Protein AF-A0A0C2FG16-F1 (afdb_monomer_lite)

pLDDT: mean 75.93, std 12.27, range [40.66, 92.69]

Radius of gyration: 17.78 Å; chains: 1; bounding box: 42×26×53 Å

Sequence (94 aa):
MGGCVNTKGSYLCQCPPGYKIQPDGRTCVDVDECALGECQGHERICVNTLGQFKCHRIECPPNYVHDNNYKKIEQILANVYTFMPITISKRTKE

Organism: NCBI:txid51022

InterPro domains:
  IPR000742 EGF-like domain [PS01186] (13-28)
  IPR001881 EGF-like calcium-binding domain [SM00179] (2-29)
  IPR001881 EGF-like calcium-binding domain [SM00179] (30-72)
  IPR018097 EGF-like calcium-binding, conserved site [PS01187] (30-55)
  IPR026823 Complement Clr-like EGF domain [PF12662] (10-33)
  IPR050751 Extracellular matrix structural protein [PTHR24034] (3-66)

Secondary structure (DSSP, 8-state):
--EEEEETTEEEEEPPTTEEE-TTSS-EEE--HHHHT---TTEEEEEEETTEEEEEE--PPTT----S-THHHHHHHHHHTTTS--EEEE----

Foldseek 3Di:
DWAWADDDVGIATGDDAQWDADPVRPDTDGDQVLVVVVQDDQFFKWKGWRRDIDTDRDDDPPPDDPDPPCVVVVVVVCVVPVPTDIDIHGDDDD

Structure (mmCIF, N/CA/C/O backbone):
data_AF-A0A0C2FG16-F1
#
_entry.id   AF-A0A0C2FG16-F1
#
loop_
_atom_site.group_PDB
_atom_site.id
_atom_site.type_symbol
_atom_site.label_atom_id
_atom_site.label_alt_id
_atom_site.label_comp_id
_atom_sit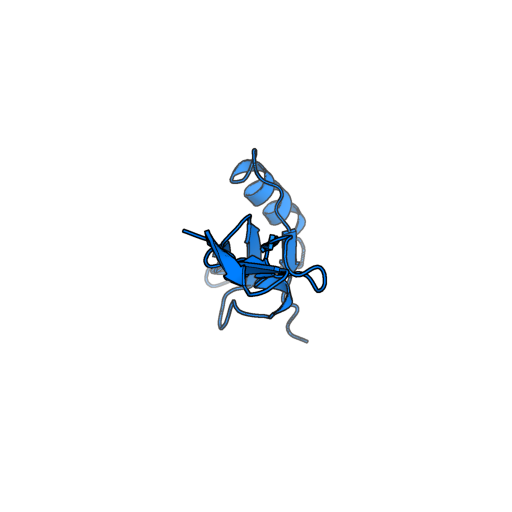e.label_asym_id
_atom_site.label_entity_id
_atom_site.label_seq_id
_atom_site.pdbx_PDB_ins_code
_atom_site.Cartn_x
_atom_site.Cartn_y
_atom_site.Cartn_z
_atom_site.occupancy
_atom_site.B_iso_or_equiv
_atom_site.auth_seq_id
_atom_site.auth_comp_id
_atom_site.auth_asym_id
_atom_site.auth_atom_id
_atom_site.pdbx_PDB_model_num
ATOM 1 N N . MET A 1 1 ? -18.277 -1.923 2.212 1.00 55.38 1 MET A N 1
ATOM 2 C CA . MET A 1 1 ? -18.786 -1.143 3.359 1.00 55.38 1 MET A CA 1
ATOM 3 C C . MET A 1 1 ? -18.254 -1.772 4.631 1.00 55.38 1 MET A C 1
ATOM 5 O O . MET A 1 1 ? -18.465 -2.963 4.808 1.00 55.38 1 MET A O 1
ATOM 9 N N . GLY A 1 2 ? -17.534 -1.006 5.450 1.00 67.19 2 GLY A N 1
ATOM 10 C CA . GLY A 1 2 ? -17.270 -1.369 6.845 1.00 67.19 2 GLY A CA 1
A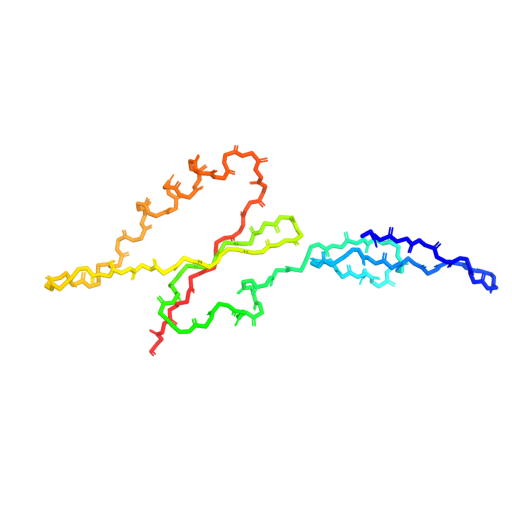TOM 11 C C . GLY A 1 2 ? -18.390 -0.830 7.737 1.00 67.19 2 GLY A C 1
ATOM 12 O O . GLY A 1 2 ? -19.041 0.149 7.369 1.00 67.19 2 GLY A O 1
ATOM 13 N N . GLY A 1 3 ? -18.640 -1.469 8.875 1.00 76.19 3 GLY A N 1
ATOM 14 C CA . GLY A 1 3 ? -19.710 -1.095 9.801 1.00 76.19 3 GLY A CA 1
ATOM 15 C C . GLY A 1 3 ? -19.415 -1.587 11.211 1.00 76.19 3 GLY A C 1
ATOM 16 O O . GLY A 1 3 ? -18.711 -2.577 11.379 1.00 76.19 3 GLY A O 1
ATOM 17 N N . CYS A 1 4 ? -19.926 -0.896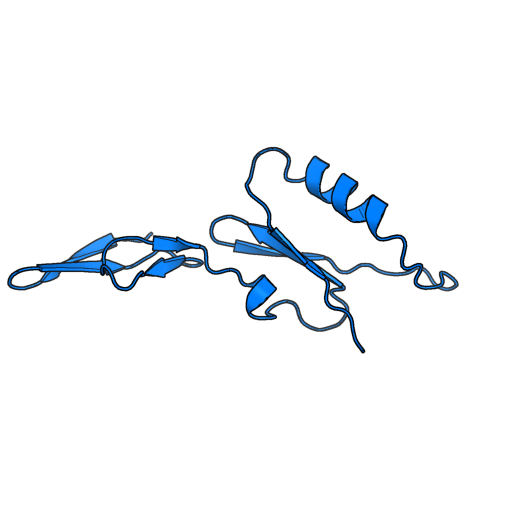 12.230 1.00 80.44 4 CYS A N 1
ATOM 18 C CA . CYS A 1 4 ? -19.725 -1.287 13.624 1.00 80.44 4 CYS A CA 1
ATOM 19 C C . CYS A 1 4 ? -20.980 -1.941 14.202 1.00 80.44 4 CYS A C 1
ATOM 21 O O . CYS A 1 4 ? -22.093 -1.450 14.022 1.00 80.44 4 CYS A O 1
ATOM 23 N N . VAL A 1 5 ? -20.783 -3.050 14.908 1.00 81.12 5 VAL A N 1
ATOM 24 C CA . VAL A 1 5 ? -21.830 -3.828 15.566 1.00 81.12 5 VAL A CA 1
ATOM 25 C C . VAL A 1 5 ? -21.688 -3.641 17.069 1.00 81.12 5 VAL A C 1
ATOM 27 O O . VAL A 1 5 ? -20.660 -3.980 17.653 1.00 81.12 5 VAL A O 1
ATOM 30 N N . ASN A 1 6 ? -22.716 -3.099 17.716 1.00 79.62 6 ASN A N 1
ATOM 31 C CA . ASN A 1 6 ? -22.728 -2.971 19.171 1.00 79.62 6 ASN A CA 1
ATOM 32 C C . ASN A 1 6 ? -22.767 -4.361 19.823 1.00 79.62 6 ASN A C 1
ATOM 34 O O . ASN A 1 6 ? -23.567 -5.215 19.444 1.00 79.62 6 ASN A O 1
ATOM 38 N N . THR A 1 7 ? -21.920 -4.581 20.823 1.00 78.25 7 THR A N 1
ATOM 39 C CA . THR A 1 7 ? -21.880 -5.797 21.643 1.00 78.25 7 THR A CA 1
ATOM 40 C C . THR A 1 7 ? -22.251 -5.451 23.088 1.00 78.25 7 THR A C 1
ATOM 42 O O . THR A 1 7 ? -22.350 -4.283 23.466 1.00 78.25 7 THR A O 1
ATOM 45 N N . LYS A 1 8 ? -22.532 -6.446 23.937 1.00 78.62 8 LYS A N 1
ATOM 46 C CA . LYS A 1 8 ? -22.979 -6.178 25.313 1.00 78.62 8 LYS A CA 1
ATOM 47 C C . LYS A 1 8 ? -21.838 -5.538 26.122 1.00 78.62 8 LYS A C 1
ATOM 49 O O . LYS A 1 8 ? -20.925 -6.231 26.553 1.00 78.62 8 LYS A O 1
ATOM 54 N N . GLY A 1 9 ? -21.899 -4.217 26.305 1.00 76.38 9 GLY A N 1
ATOM 55 C CA . GLY A 1 9 ? -20.876 -3.423 26.998 1.00 76.38 9 GLY A CA 1
ATOM 56 C C . GLY A 1 9 ? -19.738 -2.889 26.113 1.00 76.38 9 GLY A C 1
ATOM 57 O O . GLY A 1 9 ? -18.817 -2.281 26.648 1.00 76.38 9 GLY A O 1
ATOM 58 N N . SER A 1 10 ? -19.778 -3.089 24.789 1.00 75.50 10 SER A N 1
ATOM 59 C CA . SER A 1 10 ? -18.763 -2.583 23.847 1.00 75.50 10 SER A CA 1
ATOM 60 C C . SER A 1 10 ? -19.335 -2.455 22.421 1.00 75.50 10 SER A C 1
ATOM 62 O O . SER A 1 10 ? -20.543 -2.526 22.215 1.00 75.50 10 SER A O 1
ATOM 64 N N . TYR A 1 11 ? -18.490 -2.242 21.418 1.00 74.94 11 TYR A N 1
ATOM 65 C CA . TYR A 1 11 ? -18.839 -2.341 20.002 1.00 74.94 11 TYR A CA 1
ATOM 66 C C . TYR A 1 11 ? -17.653 -2.906 19.222 1.00 74.94 11 TYR A C 1
ATOM 68 O O . TYR A 1 11 ? -16.501 -2.651 19.567 1.00 74.94 11 TYR A O 1
ATOM 76 N N . LEU A 1 12 ? -17.937 -3.701 18.195 1.00 74.12 12 LEU A N 1
ATOM 77 C CA . LEU A 1 12 ? -16.948 -4.296 17.307 1.00 74.12 12 LEU A CA 1
ATOM 78 C C . LEU A 1 12 ? -17.078 -3.653 15.928 1.00 74.12 12 LEU A C 1
ATOM 80 O O . LEU A 1 12 ? -18.117 -3.788 15.283 1.00 74.12 12 LEU A O 1
ATOM 84 N N . CYS A 1 13 ? -16.042 -2.955 15.468 1.00 82.50 13 CYS A N 1
ATOM 85 C CA . CYS A 1 13 ? -16.025 -2.401 14.119 1.00 82.50 13 CYS A CA 1
ATOM 86 C C . CYS A 1 13 ? -15.508 -3.422 13.108 1.00 82.50 13 CYS A C 1
ATOM 88 O O . CYS A 1 13 ? -14.474 -4.042 13.307 1.00 82.50 13 CYS A O 1
ATOM 90 N N . GLN A 1 14 ? -16.216 -3.601 12.001 1.00 85.19 14 GLN A N 1
ATOM 91 C CA . GLN A 1 14 ? -15.740 -4.381 10.872 1.00 85.19 14 GLN A CA 1
ATOM 92 C C . GLN A 1 14 ? -15.208 -3.426 9.810 1.00 85.19 14 GLN A C 1
ATOM 94 O O . GLN A 1 14 ? -15.923 -2.539 9.336 1.00 85.19 14 GLN A O 1
ATOM 99 N N . CYS A 1 15 ? -13.941 -3.599 9.452 1.00 89.19 15 CYS A N 1
ATOM 100 C CA . CYS A 1 15 ? -13.298 -2.766 8.451 1.00 89.19 15 CYS A CA 1
ATOM 101 C C . CYS A 1 15 ? -13.754 -3.137 7.033 1.00 89.19 15 CYS A C 1
ATOM 103 O O . CYS A 1 15 ? -14.122 -4.288 6.782 1.00 89.19 15 CYS A O 1
ATOM 105 N N . PRO A 1 16 ? -13.772 -2.169 6.100 1.00 89.38 16 PRO A N 1
ATOM 106 C CA . PRO A 1 16 ? -14.010 -2.475 4.696 1.00 89.38 16 PRO A CA 1
ATOM 107 C C . PRO A 1 16 ? -12.903 -3.393 4.136 1.00 89.38 16 PRO A C 1
ATOM 109 O O . PRO A 1 16 ? -11.825 -3.481 4.726 1.00 89.38 16 PRO A O 1
ATOM 112 N N . PRO A 1 17 ? -13.140 -4.064 2.992 1.00 89.25 17 PRO A N 1
ATOM 113 C CA . PRO A 1 17 ? -12.091 -4.810 2.295 1.00 89.25 17 PRO A CA 1
ATOM 114 C C . PRO A 1 17 ? -10.851 -3.937 2.048 1.00 89.25 17 PRO A C 1
ATOM 116 O O . PRO A 1 17 ? -11.005 -2.749 1.770 1.00 89.25 17 PRO A O 1
ATOM 119 N N . GLY A 1 18 ? -9.655 -4.518 2.177 1.00 89.69 18 GLY A N 1
ATOM 120 C CA . GLY A 1 18 ? -8.378 -3.788 2.098 1.00 89.69 18 GLY A CA 1
ATOM 121 C C . GLY A 1 18 ? -7.950 -3.115 3.408 1.00 89.69 18 GLY A C 1
ATOM 122 O O . GLY A 1 18 ? -6.899 -2.494 3.470 1.00 89.69 18 GLY A O 1
ATOM 123 N N . TYR A 1 19 ? -8.733 -3.242 4.486 1.00 90.62 19 TYR A N 1
ATOM 124 C CA . TYR A 1 19 ? -8.405 -2.669 5.792 1.00 90.62 19 TYR A CA 1
ATOM 125 C C . TYR A 1 19 ? -8.488 -3.717 6.901 1.00 90.62 19 TYR 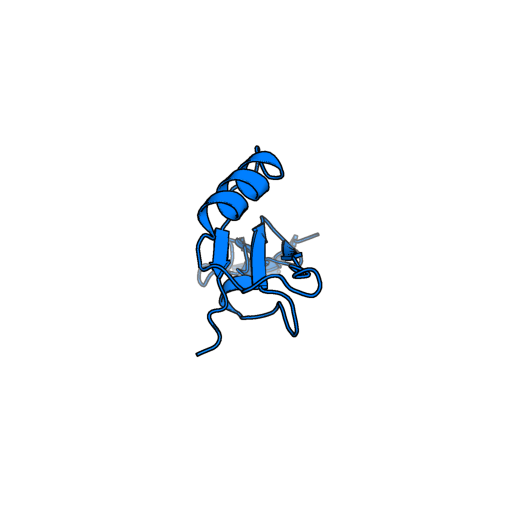A C 1
ATOM 127 O O . TYR A 1 19 ? -9.360 -4.588 6.902 1.00 90.62 19 TYR A O 1
ATOM 135 N N . LYS A 1 20 ? -7.615 -3.590 7.902 1.00 90.75 20 LYS A N 1
ATOM 136 C CA . LYS A 1 20 ? -7.619 -4.414 9.115 1.00 90.75 20 LYS A CA 1
ATOM 137 C C . LYS A 1 20 ? -7.944 -3.579 10.345 1.00 90.75 20 LYS A C 1
ATOM 139 O O . LYS A 1 20 ? -7.585 -2.404 10.436 1.00 90.75 20 LYS A O 1
ATOM 144 N N . ILE A 1 21 ? -8.612 -4.214 11.301 1.00 89.75 21 ILE A N 1
ATOM 145 C CA . ILE A 1 21 ? -8.911 -3.599 12.589 1.00 89.75 21 ILE A CA 1
ATOM 146 C C . ILE A 1 21 ? -7.647 -3.559 13.447 1.00 89.75 21 ILE A C 1
ATOM 148 O O . ILE A 1 21 ? -6.893 -4.533 13.516 1.00 89.75 21 ILE A O 1
ATOM 152 N N . GLN A 1 22 ? -7.398 -2.425 14.088 1.00 89.19 22 GLN A N 1
ATOM 153 C CA . GLN A 1 22 ? -6.337 -2.303 15.076 1.00 89.19 22 GLN A CA 1
ATOM 154 C C . GLN A 1 22 ? -6.715 -3.003 16.393 1.00 89.19 22 GLN A C 1
ATOM 156 O O . GLN A 1 22 ? -7.893 -3.281 16.638 1.00 89.19 22 GLN A O 1
ATOM 161 N N . PRO A 1 23 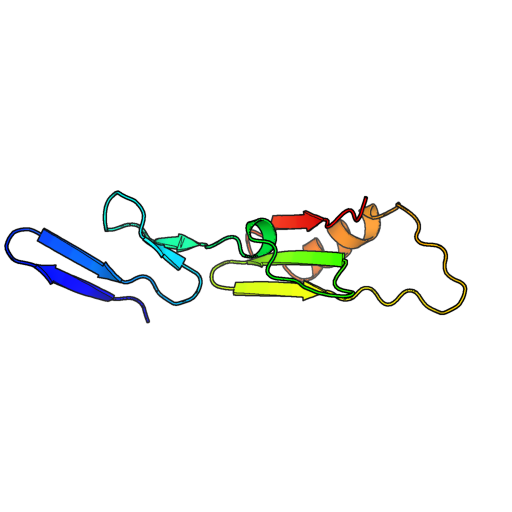? -5.734 -3.262 17.283 1.00 86.38 23 PRO A N 1
ATOM 162 C CA . PRO A 1 23 ? -5.993 -3.847 18.601 1.00 86.38 23 PRO A CA 1
ATOM 163 C C . PRO A 1 23 ? -6.959 -3.033 19.475 1.00 86.38 23 PRO A C 1
ATOM 165 O O . PRO A 1 23 ? -7.525 -3.570 20.423 1.00 86.38 23 PRO A O 1
ATOM 168 N N . ASP A 1 24 ? -7.167 -1.752 19.156 1.00 84.56 24 ASP A N 1
ATOM 169 C CA . ASP A 1 24 ? -8.156 -0.888 19.808 1.00 84.56 24 ASP A CA 1
ATOM 170 C C . ASP A 1 24 ? -9.619 -1.258 19.490 1.00 84.56 24 ASP A C 1
ATOM 172 O O . ASP A 1 24 ? -10.539 -0.732 20.119 1.00 84.56 24 ASP A O 1
ATOM 176 N N . GLY A 1 25 ? -9.845 -2.159 18.526 1.00 82.94 25 GLY A N 1
ATOM 177 C CA . GLY A 1 25 ? -11.160 -2.655 18.129 1.00 82.94 25 GLY A CA 1
ATOM 178 C C . GLY A 1 25 ? -12.012 -1.658 17.335 1.00 82.94 25 GLY A C 1
ATOM 179 O O . GLY A 1 25 ? -13.209 -1.896 17.148 1.00 82.94 25 GLY A O 1
ATOM 180 N N . ARG A 1 26 ? -11.440 -0.521 16.918 1.00 82.38 26 ARG A N 1
ATOM 181 C CA . ARG A 1 26 ? -12.198 0.644 16.425 1.00 82.38 26 ARG A CA 1
ATOM 182 C C . ARG A 1 26 ? -11.578 1.286 15.197 1.00 82.38 26 ARG A C 1
ATOM 184 O O . ARG A 1 26 ? -12.307 1.757 14.328 1.00 82.38 26 ARG A O 1
ATOM 191 N N . THR A 1 27 ? -10.255 1.304 15.118 1.00 86.62 27 THR A N 1
ATOM 192 C CA . THR A 1 27 ? -9.547 1.972 14.032 1.00 86.62 27 THR A CA 1
ATOM 193 C C . THR A 1 27 ? -9.267 0.990 12.905 1.00 86.62 27 THR A C 1
ATOM 195 O O . THR A 1 27 ? -8.705 -0.082 13.126 1.00 86.62 27 THR A O 1
ATOM 198 N N . CYS A 1 28 ? -9.627 1.377 11.683 1.00 89.19 28 CYS A N 1
ATOM 199 C CA . CYS A 1 28 ? -9.286 0.637 10.476 1.00 89.19 28 CYS A CA 1
ATOM 200 C C . CYS A 1 28 ? -8.026 1.223 9.858 1.00 89.19 28 CYS A C 1
ATOM 202 O O . CYS A 1 28 ? -7.977 2.414 9.552 1.00 89.19 28 CYS A O 1
ATOM 204 N N . VAL A 1 29 ? -7.019 0.378 9.671 1.00 90.69 29 VAL A N 1
ATOM 205 C CA . VAL A 1 29 ? -5.790 0.736 8.963 1.00 90.69 29 VAL A CA 1
ATOM 206 C C . VAL A 1 29 ? -5.710 -0.038 7.669 1.00 90.69 29 VAL A C 1
ATOM 208 O O . VAL A 1 29 ? -6.136 -1.191 7.599 1.00 90.69 29 VAL A O 1
ATOM 211 N N . ASP A 1 30 ? -5.194 0.637 6.655 1.00 92.69 30 ASP A N 1
ATOM 212 C CA . ASP A 1 30 ? -4.926 0.055 5.353 1.00 92.69 30 ASP A CA 1
ATOM 213 C C . ASP A 1 30 ? -4.027 -1.181 5.497 1.00 92.69 30 ASP A C 1
ATOM 215 O O . ASP A 1 30 ? -3.118 -1.222 6.340 1.00 92.69 30 ASP A O 1
ATOM 219 N N . VAL A 1 31 ? -4.332 -2.223 4.734 1.00 92.25 31 VAL A N 1
ATOM 220 C CA . VAL A 1 31 ? -3.485 -3.408 4.654 1.00 92.25 31 VAL A CA 1
ATOM 221 C C . VAL A 1 31 ? -2.470 -3.154 3.558 1.00 92.25 31 VAL A C 1
ATOM 223 O O . VAL A 1 31 ? -2.834 -3.098 2.401 1.00 92.25 31 VAL A O 1
ATOM 226 N N . ASP A 1 32 ? -1.192 -3.064 3.914 1.00 91.50 32 ASP A N 1
ATOM 227 C CA . ASP A 1 32 ? -0.136 -2.965 2.909 1.00 91.50 32 ASP A CA 1
ATOM 228 C C . ASP A 1 32 ? 0.071 -4.324 2.221 1.00 91.50 32 ASP A C 1
ATOM 230 O O . ASP A 1 32 ? 0.858 -5.164 2.671 1.00 91.50 32 ASP A O 1
ATOM 234 N N . GLU A 1 33 ? -0.654 -4.560 1.128 1.00 91.81 33 GLU A N 1
ATOM 235 C CA . GLU A 1 33 ? -0.550 -5.801 0.356 1.00 91.81 33 GLU A CA 1
ATOM 236 C C . GLU A 1 33 ? 0.828 -5.960 -0.309 1.00 91.81 33 GLU A C 1
ATOM 238 O O . GLU A 1 33 ? 1.280 -7.076 -0.595 1.00 91.81 33 GLU A O 1
ATOM 243 N N . CYS A 1 34 ? 1.555 -4.855 -0.497 1.00 89.00 34 CYS A N 1
ATOM 244 C CA . CYS A 1 34 ? 2.923 -4.880 -0.994 1.00 89.00 34 CYS A CA 1
ATOM 245 C C . CYS A 1 34 ? 3.910 -5.420 0.043 1.00 89.00 34 CYS A C 1
ATOM 247 O O . CYS A 1 34 ? 4.850 -6.127 -0.330 1.00 89.00 34 CYS A O 1
ATOM 249 N N . ALA A 1 35 ? 3.694 -5.129 1.327 1.00 87.19 35 ALA A N 1
ATOM 250 C CA . ALA A 1 35 ? 4.470 -5.700 2.427 1.00 87.19 35 ALA A CA 1
ATOM 251 C C . ALA A 1 35 ? 4.164 -7.190 2.651 1.00 87.19 35 ALA A C 1
ATOM 253 O O . ALA A 1 35 ? 5.037 -7.938 3.091 1.00 87.19 35 ALA A O 1
ATOM 254 N N . LEU A 1 36 ? 2.949 -7.635 2.316 1.00 87.75 36 LEU A N 1
ATOM 255 C CA . LEU A 1 36 ? 2.549 -9.046 2.378 1.00 87.75 36 LEU A CA 1
ATOM 256 C C . LEU A 1 36 ? 3.040 -9.870 1.181 1.00 87.75 36 LEU A C 1
ATOM 258 O O . LEU A 1 36 ? 3.009 -11.098 1.216 1.00 87.75 36 LEU A O 1
ATOM 262 N N . GLY A 1 37 ? 3.536 -9.213 0.131 1.00 85.12 37 GLY A N 1
ATOM 263 C CA . GLY A 1 37 ? 4.005 -9.902 -1.061 1.00 85.12 37 GLY A CA 1
ATOM 264 C C . GLY A 1 37 ? 2.858 -10.502 -1.877 1.00 85.12 37 GLY A C 1
ATOM 265 O O . GLY A 1 37 ? 2.998 -11.612 -2.397 1.00 85.12 37 GLY A O 1
ATOM 266 N N . GLU A 1 38 ? 1.765 -9.761 -2.053 1.00 87.38 38 GLU A N 1
ATOM 267 C CA . GLU A 1 38 ? 0.621 -10.205 -2.863 1.00 87.38 38 GLU A CA 1
ATOM 268 C C . GLU A 1 38 ? 0.913 -10.188 -4.382 1.00 87.38 38 GLU A C 1
ATOM 270 O O . GLU A 1 38 ? 0.390 -11.018 -5.119 1.00 87.38 38 GLU A O 1
ATOM 275 N N . CYS A 1 39 ? 1.807 -9.316 -4.879 1.00 84.81 39 CYS A N 1
ATOM 276 C CA . CYS A 1 39 ? 2.126 -9.241 -6.321 1.00 84.81 39 CYS A CA 1
ATOM 277 C C . CYS A 1 39 ? 3.030 -10.389 -6.807 1.00 84.81 39 CYS A C 1
ATOM 279 O O . CYS A 1 39 ? 4.240 -10.328 -6.581 1.00 84.81 39 CYS A O 1
ATOM 281 N N . GLN A 1 40 ? 2.503 -11.427 -7.458 1.00 81.50 40 GLN A N 1
ATOM 282 C CA . GLN A 1 40 ? 3.259 -12.623 -7.867 1.00 81.50 40 GLN A CA 1
ATOM 283 C C . GLN A 1 40 ? 3.706 -12.596 -9.349 1.00 81.50 40 GLN A C 1
ATOM 285 O O . GLN A 1 40 ? 3.129 -11.934 -10.207 1.00 81.50 40 GLN A O 1
ATOM 290 N N . GLY A 1 41 ? 4.748 -13.365 -9.692 1.00 75.62 41 GLY A N 1
ATOM 291 C CA . GLY A 1 41 ? 5.173 -13.576 -11.086 1.00 75.62 41 GLY A CA 1
ATOM 292 C C . GLY A 1 41 ? 6.165 -12.537 -11.634 1.00 75.62 41 GLY A C 1
ATOM 293 O O . GLY A 1 41 ? 7.228 -12.324 -11.055 1.00 75.62 41 GLY A O 1
ATOM 294 N N . HIS A 1 42 ? 5.859 -11.946 -12.799 1.00 72.69 42 HIS A N 1
ATOM 295 C CA . HIS A 1 42 ? 6.707 -10.947 -13.487 1.00 72.69 42 HIS A CA 1
ATOM 296 C C . HIS A 1 42 ? 6.487 -9.509 -12.986 1.00 72.69 42 HIS A C 1
ATOM 298 O O . HIS A 1 42 ? 7.021 -8.549 -13.547 1.00 72.69 42 HIS A O 1
ATOM 304 N N . GLU A 1 43 ? 5.669 -9.348 -11.954 1.00 73.62 43 GLU A N 1
ATOM 305 C CA . GLU A 1 43 ? 5.377 -8.071 -11.323 1.00 73.62 43 GLU A CA 1
ATOM 306 C C . GLU A 1 43 ? 6.598 -7.629 -10.514 1.00 73.62 43 GLU A C 1
ATOM 308 O O . GLU A 1 43 ? 7.024 -8.295 -9.572 1.00 73.62 43 GLU A O 1
ATOM 313 N N . ARG A 1 44 ? 7.211 -6.519 -10.933 1.00 73.69 44 ARG A N 1
ATOM 314 C CA . ARG A 1 44 ? 8.444 -6.002 -10.314 1.00 73.69 44 ARG A CA 1
ATOM 315 C C . ARG A 1 44 ? 8.182 -4.847 -9.360 1.00 73.69 44 ARG A C 1
ATOM 317 O O . ARG A 1 44 ? 9.034 -4.530 -8.536 1.00 73.69 44 ARG A O 1
ATOM 324 N N . ILE A 1 45 ? 7.015 -4.223 -9.485 1.00 81.38 45 ILE A N 1
ATOM 325 C CA . ILE A 1 45 ? 6.609 -3.080 -8.681 1.00 81.38 45 ILE A CA 1
ATOM 326 C C . ILE A 1 45 ? 5.240 -3.385 -8.096 1.00 81.38 45 ILE A C 1
ATOM 328 O O . ILE A 1 45 ? 4.289 -3.656 -8.835 1.00 81.38 45 ILE A O 1
ATOM 332 N N . CYS A 1 46 ? 5.145 -3.255 -6.781 1.00 85.94 46 CYS A N 1
ATOM 333 C CA . CYS A 1 46 ? 3.875 -3.143 -6.091 1.00 85.94 46 CYS A CA 1
ATOM 334 C C . CYS A 1 46 ? 3.686 -1.703 -5.614 1.00 85.94 46 CYS A C 1
ATOM 336 O O . CYS A 1 46 ? 4.616 -1.109 -5.062 1.00 85.94 46 CYS A O 1
ATOM 338 N N . VAL A 1 47 ? 2.495 -1.154 -5.846 1.00 88.56 47 VAL A N 1
ATOM 339 C CA . VAL A 1 47 ? 2.073 0.146 -5.322 1.00 88.56 47 VAL A CA 1
ATOM 340 C C . VAL A 1 47 ? 0.904 -0.079 -4.379 1.00 88.56 47 VAL A C 1
ATOM 342 O O . VAL A 1 47 ? -0.168 -0.492 -4.823 1.00 88.56 47 VAL A O 1
ATOM 345 N N . ASN A 1 48 ? 1.119 0.199 -3.098 1.00 87.31 48 ASN A N 1
ATOM 346 C CA . ASN A 1 48 ? 0.072 0.173 -2.091 1.00 87.31 48 ASN A CA 1
ATOM 347 C C . ASN A 1 48 ? -0.707 1.491 -2.141 1.00 87.31 48 ASN A C 1
ATOM 349 O O . ASN A 1 48 ? -0.096 2.560 -2.239 1.00 87.31 48 ASN A O 1
ATOM 353 N N . THR A 1 49 ? -2.033 1.426 -2.083 1.00 89.00 49 THR A N 1
ATOM 354 C CA . THR A 1 49 ? -2.924 2.593 -2.042 1.00 89.00 49 THR A CA 1
ATOM 355 C C . THR A 1 49 ? -4.018 2.365 -1.000 1.00 89.00 49 THR A C 1
ATOM 357 O O . THR A 1 49 ? -4.253 1.245 -0.580 1.00 89.00 49 THR A O 1
ATOM 360 N N . LEU A 1 50 ? -4.728 3.415 -0.587 1.00 89.69 50 LEU A N 1
ATOM 361 C CA . LEU A 1 50 ? -5.772 3.278 0.432 1.00 89.69 50 LEU A CA 1
ATOM 362 C C . LEU A 1 50 ? -6.896 2.321 -0.017 1.00 89.69 50 LEU A C 1
ATOM 364 O O . LEU A 1 50 ? -7.682 2.646 -0.909 1.00 89.69 50 LEU A O 1
ATOM 368 N N . GLY A 1 51 ? -6.974 1.162 0.635 1.00 88.31 51 GLY A N 1
ATOM 369 C CA . GLY A 1 51 ? -7.970 0.114 0.446 1.00 88.31 51 GLY A CA 1
ATOM 370 C C . GLY A 1 51 ? -7.714 -0.839 -0.716 1.00 88.31 51 GLY A C 1
ATOM 371 O O . GLY A 1 51 ? -8.583 -1.669 -0.993 1.00 88.31 51 GLY A O 1
ATOM 372 N N . GLN A 1 52 ? -6.598 -0.698 -1.437 1.00 89.38 52 GLN A N 1
ATOM 373 C CA . GLN A 1 52 ? -6.252 -1.559 -2.571 1.00 89.38 52 GLN A CA 1
ATOM 374 C C . GLN A 1 52 ? -4.761 -1.448 -2.929 1.00 89.38 52 GLN A C 1
ATOM 376 O O . GLN A 1 52 ? -4.121 -0.425 -2.709 1.00 89.38 52 GLN A O 1
ATOM 381 N N . PHE A 1 53 ? -4.273 -2.379 -3.741 1.00 90.31 53 PHE A N 1
ATOM 382 C CA . PHE A 1 53 ? -2.941 -2.320 -4.340 1.00 90.31 53 PHE A CA 1
ATOM 383 C C . PHE A 1 53 ? -2.989 -2.407 -5.865 1.00 90.31 53 PHE A C 1
ATOM 385 O O . PHE A 1 53 ? -3.990 -2.798 -6.480 1.00 90.31 53 PHE A O 1
ATOM 392 N N . LYS A 1 54 ? -1.881 -2.020 -6.502 1.00 88.19 54 LYS A N 1
ATOM 393 C CA . LYS A 1 54 ? -1.658 -2.169 -7.941 1.00 88.19 54 LYS A CA 1
ATOM 394 C C . LYS A 1 54 ? -0.312 -2.824 -8.201 1.00 88.19 54 LYS A C 1
ATOM 396 O O . LYS A 1 54 ? 0.743 -2.280 -7.865 1.00 88.19 54 LYS A O 1
ATOM 401 N N . CYS A 1 55 ? -0.359 -3.968 -8.866 1.00 86.00 55 CYS A N 1
ATOM 402 C CA . CYS A 1 55 ? 0.828 -4.635 -9.365 1.00 86.00 55 CYS A CA 1
ATOM 403 C C . CYS A 1 55 ? 1.124 -4.170 -10.783 1.00 86.00 55 CYS A C 1
ATOM 405 O O . CYS A 1 55 ? 0.252 -4.165 -11.654 1.00 86.00 55 CYS A O 1
ATOM 407 N N . HIS A 1 56 ? 2.372 -3.783 -11.014 1.00 82.06 56 HIS A N 1
ATOM 408 C CA . HIS A 1 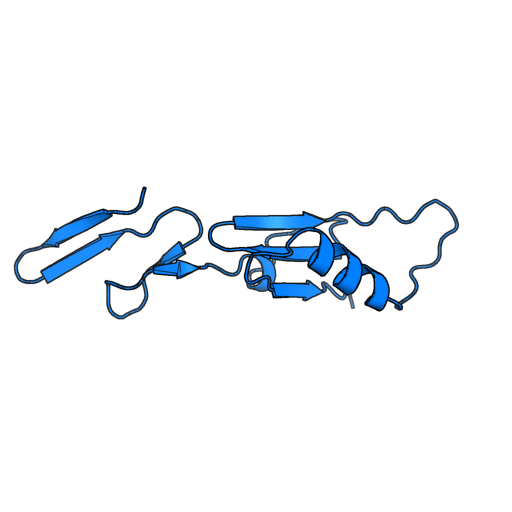56 ? 2.827 -3.392 -12.334 1.00 82.06 56 HIS A CA 1
ATOM 409 C C . HIS A 1 56 ? 3.818 -4.428 -12.834 1.00 82.06 56 HIS A C 1
ATOM 411 O O . HIS A 1 56 ? 4.904 -4.642 -12.273 1.00 82.06 56 HIS A O 1
ATOM 417 N N . ARG A 1 57 ? 3.444 -5.057 -13.943 1.00 78.62 57 ARG A N 1
ATOM 418 C CA . ARG A 1 57 ? 4.389 -5.793 -14.762 1.00 78.62 57 ARG A CA 1
ATOM 419 C C . ARG A 1 57 ? 5.249 -4.781 -15.508 1.00 78.62 57 ARG A C 1
ATOM 421 O O . ARG A 1 57 ? 4.730 -3.949 -16.246 1.00 78.62 57 ARG A O 1
ATOM 428 N N . ILE A 1 58 ? 6.563 -4.887 -15.349 1.00 72.62 58 ILE A N 1
ATOM 429 C CA . ILE A 1 58 ? 7.491 -4.238 -16.272 1.00 72.62 58 ILE A CA 1
ATOM 430 C C . ILE A 1 58 ? 7.896 -5.291 -17.284 1.00 72.62 58 ILE A C 1
ATOM 432 O O . ILE A 1 58 ? 8.672 -6.197 -16.974 1.00 72.62 58 ILE A O 1
ATOM 436 N N . GLU A 1 59 ? 7.348 -5.181 -18.486 1.00 64.44 59 GLU A N 1
ATOM 437 C CA . GLU A 1 59 ? 7.840 -5.946 -19.621 1.00 64.44 59 GLU A CA 1
ATOM 438 C C . GLU A 1 59 ? 9.128 -5.283 -20.100 1.00 64.44 59 GLU A C 1
ATOM 440 O O . GLU A 1 59 ? 9.122 -4.159 -20.599 1.00 64.44 59 GLU A O 1
ATOM 445 N N . CYS A 1 60 ? 10.257 -5.962 -19.897 1.00 56.88 60 CYS A N 1
ATOM 446 C CA . CYS A 1 60 ? 11.475 -5.599 -20.603 1.00 56.88 60 CYS A CA 1
ATOM 447 C C . CYS A 1 60 ? 11.297 -6.034 -22.062 1.00 56.88 60 CYS A C 1
ATOM 449 O O . CYS A 1 60 ? 11.048 -7.221 -22.294 1.00 56.88 60 CYS A O 1
ATOM 451 N N . PRO A 1 61 ? 11.428 -5.122 -23.041 1.00 61.66 61 PRO A N 1
ATOM 452 C CA . PRO A 1 61 ? 11.456 -5.514 -24.440 1.00 61.66 61 PRO A CA 1
ATOM 453 C C . PRO A 1 61 ? 12.579 -6.534 -24.686 1.00 61.66 61 PRO A C 1
ATOM 455 O O . PRO A 1 61 ? 13.602 -6.496 -23.988 1.00 61.66 61 PRO A O 1
ATOM 458 N N . PRO A 1 62 ? 12.437 -7.430 -25.679 1.00 64.06 62 PRO A N 1
ATOM 459 C CA . PRO A 1 62 ? 13.538 -8.298 -26.072 1.00 64.06 62 PRO A CA 1
ATOM 460 C C . PRO A 1 62 ? 14.770 -7.437 -26.390 1.00 64.06 62 PRO A C 1
ATOM 462 O O . PRO A 1 62 ? 14.672 -6.455 -27.125 1.00 64.06 62 PRO A O 1
ATOM 465 N N . ASN A 1 63 ? 15.914 -7.809 -25.805 1.00 64.50 63 ASN A N 1
ATOM 466 C CA . ASN A 1 63 ? 17.217 -7.121 -25.859 1.00 64.50 63 ASN A CA 1
ATOM 467 C C . ASN A 1 63 ? 17.439 -5.949 -24.884 1.00 64.50 63 ASN A C 1
ATOM 469 O O . ASN A 1 63 ? 18.504 -5.336 -24.924 1.00 64.50 63 ASN A O 1
ATOM 473 N N . TYR A 1 64 ? 16.506 -5.661 -23.973 1.00 60.50 64 TYR A N 1
ATOM 474 C CA . TYR A 1 64 ? 16.774 -4.740 -22.863 1.00 60.50 64 TYR A CA 1
ATOM 475 C C . TYR A 1 64 ? 17.333 -5.488 -21.652 1.00 60.50 64 TYR A C 1
ATOM 477 O O . TYR A 1 64 ? 16.701 -6.399 -21.115 1.00 60.50 64 TYR A O 1
ATOM 485 N N . VAL A 1 65 ? 18.517 -5.072 -21.204 1.00 65.75 65 VAL A N 1
ATOM 486 C CA . VAL A 1 65 ? 19.108 -5.533 -19.945 1.00 65.75 65 VAL A CA 1
ATOM 487 C C . VAL A 1 65 ? 18.392 -4.835 -18.790 1.00 65.75 65 VAL A C 1
ATOM 489 O O . VAL A 1 65 ? 18.039 -3.659 -18.888 1.00 65.75 65 VAL A O 1
ATOM 492 N N . HIS A 1 66 ? 18.139 -5.570 -17.710 1.00 57.75 66 HIS A N 1
ATOM 493 C CA . HIS A 1 66 ? 17.515 -5.049 -16.495 1.00 57.75 66 HIS A CA 1
ATOM 494 C C . HIS A 1 66 ? 18.480 -4.045 -15.848 1.00 57.75 66 HIS A C 1
ATOM 496 O O . HIS A 1 66 ? 19.426 -4.433 -15.169 1.00 57.75 66 HIS A O 1
ATOM 502 N N . ASP A 1 67 ? 18.313 -2.759 -16.157 1.00 58.75 67 ASP A N 1
ATOM 503 C CA . ASP A 1 67 ? 19.094 -1.694 -15.537 1.00 58.75 67 ASP A CA 1
ATOM 504 C C . ASP A 1 67 ? 18.493 -1.394 -14.159 1.00 58.75 67 ASP A C 1
ATOM 506 O O . ASP A 1 67 ? 17.298 -1.120 -14.030 1.00 58.75 67 ASP A O 1
ATOM 510 N N . ASN A 1 68 ? 19.332 -1.397 -13.121 1.00 54.97 68 ASN A N 1
ATOM 511 C CA . ASN A 1 68 ? 18.954 -1.052 -11.750 1.00 54.97 68 ASN A CA 1
ATOM 512 C C . ASN A 1 68 ? 18.603 0.443 -11.577 1.00 54.97 68 ASN A C 1
ATOM 514 O O . ASN A 1 68 ? 18.474 0.951 -10.459 1.00 54.97 68 ASN A O 1
ATOM 518 N N . ASN A 1 69 ? 18.421 1.174 -12.675 1.00 56.31 69 ASN A N 1
ATOM 519 C CA . ASN A 1 69 ? 18.072 2.584 -12.709 1.00 56.31 69 ASN A CA 1
ATOM 520 C C . ASN A 1 69 ? 16.555 2.805 -12.550 1.00 56.31 69 ASN A C 1
ATOM 522 O O . ASN A 1 69 ? 15.877 3.436 -13.363 1.00 56.31 69 ASN A O 1
ATOM 526 N N . TYR A 1 70 ? 16.013 2.296 -11.439 1.00 56.97 70 TYR A N 1
ATOM 527 C CA . TYR A 1 70 ? 14.596 2.374 -11.063 1.00 56.97 70 TYR A CA 1
ATOM 528 C C . TYR A 1 70 ? 14.099 3.799 -10.755 1.00 56.97 70 TYR A C 1
ATOM 530 O O . TYR A 1 70 ? 12.905 3.995 -10.528 1.00 56.97 70 TYR A O 1
ATOM 538 N N . LYS A 1 71 ? 14.977 4.813 -10.756 1.00 55.81 71 LYS A N 1
ATOM 539 C CA . LYS A 1 71 ? 14.630 6.207 -10.415 1.00 55.81 71 LYS A CA 1
ATOM 540 C C . LYS A 1 71 ? 13.552 6.806 -11.326 1.00 55.81 71 LYS A C 1
ATOM 542 O O . LYS A 1 71 ? 12.809 7.684 -10.903 1.00 55.81 71 LYS A O 1
ATOM 547 N N . LYS A 1 72 ? 13.422 6.315 -12.564 1.00 63.97 72 LYS A N 1
ATOM 548 C CA . LYS A 1 72 ? 12.408 6.803 -13.514 1.00 63.97 72 LYS A CA 1
ATOM 549 C C . LYS A 1 72 ? 10.999 6.285 -13.199 1.00 63.97 72 LYS A C 1
ATOM 551 O O . LYS A 1 72 ? 10.023 6.964 -13.490 1.00 63.97 72 LYS A O 1
ATOM 556 N N . ILE A 1 73 ? 10.894 5.113 -12.573 1.00 65.50 73 ILE A N 1
ATOM 557 C CA . ILE A 1 73 ? 9.622 4.473 -12.218 1.00 65.50 73 ILE A CA 1
ATOM 558 C C . ILE A 1 73 ? 8.957 5.201 -11.054 1.00 65.50 73 ILE A C 1
ATOM 560 O O . ILE A 1 73 ? 7.768 5.486 -11.128 1.00 65.50 73 ILE A O 1
ATOM 564 N N . GLU A 1 74 ? 9.716 5.545 -10.010 1.00 65.62 74 GLU A N 1
ATOM 565 C CA . GLU A 1 74 ? 9.180 6.290 -8.862 1.00 65.62 74 GLU A CA 1
ATOM 566 C C . GLU A 1 74 ? 8.585 7.630 -9.311 1.00 65.62 74 GLU A C 1
ATOM 568 O O . GLU A 1 74 ? 7.482 7.977 -8.904 1.00 65.62 74 GLU A O 1
ATOM 573 N N . GLN A 1 75 ? 9.249 8.321 -10.244 1.00 65.75 75 GLN A N 1
ATOM 574 C CA . GLN A 1 75 ? 8.751 9.565 -10.834 1.00 65.75 75 GLN A CA 1
ATOM 575 C C . GLN A 1 75 ? 7.472 9.361 -11.667 1.00 65.75 75 GLN A C 1
ATOM 577 O O . GLN A 1 75 ? 6.554 10.174 -11.594 1.00 65.75 75 GLN A O 1
ATOM 582 N N . ILE A 1 76 ? 7.394 8.287 -12.462 1.00 68.31 76 ILE A N 1
ATOM 583 C CA . ILE A 1 76 ? 6.207 7.970 -13.273 1.00 68.31 76 ILE A CA 1
ATOM 584 C C . ILE A 1 76 ? 5.018 7.634 -12.370 1.00 68.31 76 ILE A C 1
ATOM 586 O O . ILE A 1 76 ? 3.930 8.166 -12.571 1.00 68.31 76 ILE A O 1
ATOM 590 N N . LEU A 1 77 ? 5.217 6.795 -11.355 1.00 71.75 77 LEU A N 1
ATOM 591 C CA . LEU A 1 77 ? 4.153 6.398 -10.434 1.00 71.75 77 LEU A CA 1
ATOM 592 C C . LEU A 1 77 ? 3.705 7.579 -9.570 1.00 71.75 77 LEU A C 1
ATOM 594 O O . LEU A 1 77 ? 2.506 7.781 -9.406 1.00 71.75 77 LEU A O 1
ATOM 598 N N . ALA A 1 78 ? 4.638 8.416 -9.111 1.00 69.50 78 ALA A N 1
ATOM 599 C CA . ALA A 1 78 ? 4.307 9.656 -8.416 1.00 69.50 78 ALA A CA 1
ATOM 600 C C . ALA A 1 78 ? 3.423 10.582 -9.271 1.00 69.50 78 ALA A C 1
ATOM 602 O O . ALA A 1 78 ? 2.535 11.223 -8.722 1.00 69.50 78 ALA A O 1
ATOM 603 N N . ASN A 1 79 ? 3.609 10.604 -10.599 1.00 70.44 79 ASN A N 1
ATOM 604 C CA . ASN A 1 79 ? 2.776 11.380 -11.526 1.00 70.44 79 ASN A CA 1
ATOM 605 C C . ASN A 1 79 ? 1.376 10.766 -11.746 1.00 70.44 79 ASN A C 1
ATOM 607 O O . ASN A 1 79 ? 0.399 11.496 -11.914 1.00 70.44 79 ASN A O 1
ATOM 611 N N . VAL A 1 80 ? 1.265 9.434 -11.742 1.00 74.25 80 VAL A N 1
ATOM 612 C CA . VAL A 1 80 ? -0.000 8.703 -11.960 1.00 74.25 80 VAL A CA 1
ATOM 613 C C . VAL A 1 80 ? -0.887 8.711 -10.711 1.00 74.25 80 VAL A C 1
ATOM 615 O O . VAL A 1 80 ? -2.104 8.825 -10.820 1.00 74.25 80 VAL A O 1
ATOM 618 N N . TYR A 1 81 ? -0.285 8.632 -9.523 1.00 75.06 81 TYR A N 1
ATOM 619 C CA . TYR A 1 81 ? -0.982 8.555 -8.235 1.00 75.06 81 TYR A CA 1
ATOM 620 C C . TYR A 1 81 ? -0.916 9.869 -7.439 1.00 75.06 81 TYR A C 1
ATOM 622 O O . TYR A 1 81 ? -0.922 9.852 -6.210 1.00 75.06 81 TYR A O 1
ATOM 630 N N . THR A 1 82 ? -0.877 11.009 -8.138 1.00 64.44 82 THR A N 1
ATOM 631 C CA . THR A 1 82 ? -0.574 12.379 -7.656 1.00 64.44 82 THR A CA 1
ATOM 632 C C . THR A 1 82 ? -1.401 12.919 -6.478 1.00 64.44 82 THR A C 1
ATOM 634 O O . THR A 1 82 ? -1.143 14.026 -6.015 1.00 64.44 82 THR A O 1
ATOM 637 N N . PHE A 1 83 ? -2.369 12.165 -5.955 1.00 67.00 83 PHE A N 1
ATOM 638 C CA . PHE A 1 83 ? -3.305 12.608 -4.917 1.00 67.00 83 PHE A CA 1
ATOM 639 C C . PHE A 1 83 ? -3.557 11.572 -3.814 1.00 67.00 83 PHE A C 1
ATOM 641 O O . PHE A 1 83 ? -4.474 11.744 -3.014 1.00 67.00 83 PHE A O 1
ATOM 648 N N . MET A 1 84 ? -2.775 10.490 -3.759 1.00 63.81 84 MET A N 1
ATOM 649 C CA . MET A 1 84 ? -2.928 9.446 -2.743 1.00 63.81 84 MET A CA 1
ATOM 650 C C . MET A 1 84 ? -1.601 9.175 -2.030 1.00 63.81 84 MET A C 1
ATOM 652 O O . MET A 1 84 ? -0.551 9.204 -2.674 1.00 63.81 84 MET A O 1
ATOM 656 N N . PRO A 1 85 ? -1.617 8.885 -0.715 1.00 69.38 85 PRO A N 1
ATOM 657 C CA . PRO A 1 85 ? -0.441 8.339 -0.059 1.00 69.38 85 PRO A CA 1
ATOM 658 C C . PRO A 1 85 ? -0.172 6.956 -0.663 1.00 69.38 85 PRO A C 1
ATOM 660 O O . PRO A 1 85 ? -0.972 6.038 -0.487 1.00 69.38 85 PRO A O 1
ATOM 663 N N . ILE A 1 86 ? 0.920 6.830 -1.420 1.00 72.00 86 ILE A N 1
ATOM 664 C CA . ILE A 1 86 ? 1.356 5.559 -2.001 1.00 72.00 86 ILE A CA 1
ATOM 665 C C . ILE A 1 86 ? 2.622 5.066 -1.317 1.00 72.00 86 ILE A C 1
ATOM 667 O O . ILE A 1 86 ? 3.493 5.858 -0.956 1.00 72.00 86 ILE A O 1
ATOM 671 N N . THR A 1 87 ? 2.748 3.749 -1.195 1.00 73.12 87 THR A N 1
ATOM 672 C CA . THR A 1 87 ? 3.999 3.100 -0.784 1.00 73.12 87 THR A CA 1
ATOM 673 C C . THR A 1 87 ? 4.442 2.150 -1.889 1.00 73.12 87 THR A C 1
ATOM 675 O O . THR A 1 87 ? 3.638 1.374 -2.402 1.00 73.12 87 THR A O 1
ATOM 678 N N . ILE A 1 88 ? 5.708 2.241 -2.301 1.00 72.00 88 ILE A N 1
ATOM 679 C CA . ILE A 1 88 ? 6.269 1.414 -3.375 1.00 72.00 88 ILE A CA 1
ATOM 680 C C . ILE A 1 88 ? 7.160 0.349 -2.746 1.00 72.00 88 ILE A C 1
ATOM 682 O O . ILE A 1 88 ? 8.166 0.678 -2.119 1.00 72.00 88 ILE A O 1
ATOM 686 N N . SER A 1 89 ? 6.827 -0.923 -2.965 1.00 71.06 89 SER A N 1
ATOM 687 C CA . SER A 1 89 ? 7.688 -2.042 -2.575 1.00 71.06 89 SER A CA 1
ATOM 688 C C . SER A 1 89 ? 8.374 -2.635 -3.804 1.00 71.06 89 SER A C 1
ATOM 690 O O . SER A 1 89 ? 7.727 -2.964 -4.806 1.00 71.06 89 SER A O 1
ATOM 692 N N . LYS A 1 90 ? 9.705 -2.749 -3.737 1.00 68.38 90 LYS A N 1
ATOM 693 C CA . LYS A 1 90 ? 10.546 -3.354 -4.778 1.00 68.38 90 LYS A CA 1
ATOM 694 C C . LYS A 1 90 ? 10.766 -4.820 -4.417 1.00 68.38 90 LYS A C 1
ATOM 696 O O . LYS A 1 90 ? 11.380 -5.104 -3.393 1.00 68.38 90 LYS A O 1
ATOM 701 N N . ARG A 1 91 ? 10.334 -5.757 -5.268 1.00 60.59 91 ARG A N 1
ATOM 702 C CA . ARG A 1 91 ? 10.815 -7.144 -5.168 1.00 60.59 91 ARG A CA 1
ATOM 703 C C . ARG A 1 91 ? 12.183 -7.237 -5.831 1.00 60.59 91 ARG A C 1
ATOM 705 O O . ARG A 1 91 ? 12.277 -7.363 -7.051 1.00 60.59 91 ARG A O 1
ATOM 712 N N . THR A 1 92 ? 13.244 -7.205 -5.037 1.00 51.62 92 THR A N 1
ATOM 713 C CA . THR A 1 92 ? 14.536 -7.739 -5.466 1.00 51.62 92 THR A CA 1
ATOM 714 C C . THR A 1 92 ? 14.449 -9.259 -5.375 1.00 51.62 92 THR A C 1
ATOM 716 O O . THR A 1 92 ? 14.354 -9.806 -4.280 1.00 51.62 92 THR A O 1
ATOM 719 N N . LYS A 1 93 ? 14.417 -9.952 -6.521 1.00 44.88 93 LYS A N 1
ATOM 720 C CA . LYS A 1 93 ? 14.877 -11.343 -6.535 1.00 44.88 93 LYS A CA 1
ATOM 721 C C . LYS A 1 93 ? 16.377 -11.281 -6.252 1.00 44.88 93 LYS A C 1
ATOM 723 O O . LYS A 1 93 ? 17.098 -10.707 -7.067 1.00 44.88 93 LYS A O 1
ATOM 728 N N . GLU A 1 94 ? 16.792 -11.777 -5.093 1.00 40.66 94 GLU A N 1
ATOM 729 C CA . GLU A 1 94 ? 18.130 -12.365 -4.967 1.00 40.66 94 GLU A CA 1
ATOM 730 C C . GLU A 1 94 ? 18.242 -13.567 -5.916 1.00 40.66 94 GLU A C 1
ATOM 732 O O . GLU A 1 94 ? 17.214 -14.266 -6.115 1.00 40.66 94 GLU A O 1
#